Protein AF-A0A6J4VQI1-F1 (afdb_monomer_lite)

Organism: NCBI:txid1645740

Foldseek 3Di:
DQLADVVVVVVCVVVCVVDDPVLSSLVSQQVSLCVQCVPDPDSCSSCVSSVNNPPPVSVSSVVSVVPDDDDPD

Radius of gyration: 12.15 Å; chains: 1; bounding box: 23×34×31 Å

Secondary structure (DSSP, 8-state):
---S-HHHHHHHGGGGGGS-HHHHHHHHHHHHHHHH-TT--SHHHHHHHTT-TT-TTHHHHHHHHHTS-----

Structure (mmCIF, N/CA/C/O backbone):
data_AF-A0A6J4VQI1-F1
#
_entry.id   AF-A0A6J4VQI1-F1
#
loop_
_atom_site.group_PDB
_atom_site.id
_atom_site.type_symbol
_atom_site.label_atom_id
_atom_site.label_alt_id
_atom_site.label_comp_id
_atom_site.label_asym_id
_atom_site.label_entity_id
_atom_site.label_seq_id
_atom_site.pdbx_PDB_ins_code
_atom_site.Cartn_x
_atom_site.Cartn_y
_atom_site.Cartn_z
_atom_site.occupancy
_atom_site.B_iso_or_equiv
_atom_site.auth_seq_id
_atom_site.auth_comp_id
_atom_site.auth_asym_id
_atom_site.auth_atom_id
_atom_site.pdbx_PDB_model_num
ATOM 1 N N . MET A 1 1 ? -4.130 -15.411 -0.971 1.00 47.84 1 MET A N 1
ATOM 2 C CA . MET A 1 1 ? -5.531 -14.945 -1.017 1.00 47.84 1 MET A CA 1
ATOM 3 C C . MET A 1 1 ? -5.498 -13.481 -1.414 1.00 47.84 1 MET A C 1
ATOM 5 O O . MET A 1 1 ? -4.852 -12.700 -0.731 1.00 47.84 1 MET A O 1
ATOM 9 N N . SER A 1 2 ? -6.060 -13.128 -2.566 1.00 53.69 2 SER A N 1
ATOM 10 C CA . SER A 1 2 ? -6.041 -11.748 -3.060 1.00 53.69 2 SER A CA 1
ATOM 11 C C . SER A 1 2 ? -7.157 -10.964 -2.366 1.00 53.69 2 SER A C 1
ATOM 13 O O . SER A 1 2 ? -8.320 -11.178 -2.682 1.00 53.69 2 SER A O 1
ATOM 15 N N . CYS A 1 3 ? -6.834 -10.067 -1.429 1.00 64.69 3 CYS A N 1
ATOM 16 C CA . CYS A 1 3 ? -7.824 -9.235 -0.712 1.00 64.69 3 CYS A CA 1
ATOM 17 C C . CYS A 1 3 ? -8.435 -8.106 -1.568 1.00 64.69 3 CYS A C 1
ATOM 19 O O . CYS A 1 3 ? -9.012 -7.161 -1.039 1.00 64.69 3 CYS A O 1
ATOM 21 N N . LEU A 1 4 ? -8.280 -8.170 -2.890 1.00 71.38 4 LEU A N 1
ATOM 22 C CA . LEU A 1 4 ? -8.631 -7.111 -3.826 1.00 71.38 4 LEU A CA 1
ATOM 23 C C . LEU A 1 4 ? -9.766 -7.571 -4.742 1.00 71.38 4 LEU A C 1
ATOM 25 O O . LEU A 1 4 ? -9.636 -8.636 -5.351 1.00 71.38 4 LEU A O 1
ATOM 29 N N . PRO A 1 5 ? -10.835 -6.770 -4.908 1.00 79.75 5 PRO A N 1
ATOM 30 C CA . PRO A 1 5 ? -11.839 -7.020 -5.928 1.00 79.75 5 PRO A CA 1
ATOM 31 C C . PRO A 1 5 ? -11.196 -7.213 -7.314 1.00 79.75 5 PRO A C 1
ATOM 33 O O . PRO A 1 5 ? -10.293 -6.444 -7.670 1.00 79.75 5 PRO A O 1
ATOM 36 N N . PRO A 1 6 ? -11.670 -8.183 -8.118 1.00 79.19 6 PRO A N 1
ATOM 37 C CA . PRO A 1 6 ? -11.071 -8.520 -9.409 1.00 79.19 6 PRO A CA 1
ATOM 38 C C . PRO A 1 6 ? -10.974 -7.315 -10.348 1.00 79.19 6 PRO A C 1
ATOM 40 O O . PRO A 1 6 ? -9.994 -7.170 -11.070 1.00 79.19 6 PRO A O 1
ATOM 43 N N . THR A 1 7 ? -11.947 -6.407 -10.283 1.00 84.12 7 THR A N 1
ATOM 44 C CA . THR A 1 7 ? -11.991 -5.178 -11.081 1.00 84.12 7 THR A CA 1
ATOM 45 C C . THR A 1 7 ? -10.826 -4.243 -10.768 1.00 84.12 7 THR A C 1
ATOM 47 O O . THR A 1 7 ? -10.177 -3.733 -11.674 1.00 84.12 7 THR A O 1
ATOM 50 N N . ILE A 1 8 ? -10.512 -4.048 -9.484 1.00 81.38 8 ILE A N 1
ATOM 51 C CA . ILE A 1 8 ? -9.394 -3.192 -9.066 1.00 81.38 8 ILE A CA 1
ATOM 52 C C . ILE A 1 8 ? -8.065 -3.887 -9.387 1.00 81.38 8 ILE A C 1
ATOM 54 O O . ILE A 1 8 ? -7.125 -3.246 -9.850 1.00 81.38 8 ILE A O 1
ATOM 58 N N . ALA A 1 9 ? -7.994 -5.209 -9.200 1.00 81.38 9 ALA A N 1
ATOM 59 C CA . ALA A 1 9 ? -6.819 -5.988 -9.572 1.00 81.38 9 ALA A CA 1
ATOM 60 C C . ALA A 1 9 ? -6.525 -5.906 -11.080 1.00 81.38 9 ALA A C 1
ATOM 62 O O . ALA A 1 9 ? -5.371 -5.714 -11.452 1.00 81.38 9 ALA A O 1
ATOM 63 N N . ALA A 1 10 ? -7.549 -5.987 -11.933 1.00 84.88 10 ALA A N 1
ATOM 64 C CA . ALA A 1 10 ? -7.416 -5.872 -13.384 1.00 84.88 10 ALA A CA 1
ATOM 65 C C . ALA A 1 10 ? -6.906 -4.488 -13.815 1.00 84.88 10 ALA A C 1
ATOM 67 O O . ALA A 1 10 ? -5.999 -4.406 -14.638 1.00 84.88 10 ALA A O 1
ATOM 68 N N . VAL A 1 11 ? -7.412 -3.409 -13.207 1.00 87.62 11 VAL A N 1
ATOM 69 C CA . VAL A 1 11 ? -6.920 -2.041 -13.459 1.00 87.62 11 VAL A CA 1
ATOM 70 C C . VAL A 1 11 ? -5.459 -1.882 -13.035 1.00 87.62 11 VAL A C 1
ATOM 72 O O . VAL A 1 11 ? -4.697 -1.170 -13.680 1.00 87.62 11 VAL A O 1
ATOM 75 N N . MET A 1 12 ? -5.048 -2.564 -11.966 1.00 84.75 12 MET A N 1
ATOM 76 C CA . MET A 1 12 ? -3.691 -2.459 -11.433 1.00 84.75 12 MET A CA 1
ATOM 77 C C . MET A 1 12 ? -2.679 -3.394 -12.116 1.00 84.75 12 MET A C 1
ATOM 79 O O . MET A 1 12 ? -1.479 -3.135 -12.034 1.00 84.75 12 MET A O 1
ATOM 83 N N . MET A 1 13 ? -3.119 -4.463 -12.790 1.00 85.75 13 MET A N 1
ATOM 84 C CA . MET A 1 13 ? -2.241 -5.453 -13.435 1.00 85.75 13 MET A CA 1
ATOM 85 C C . MET A 1 13 ? -1.198 -4.859 -14.394 1.00 85.75 13 MET A C 1
ATOM 87 O O . MET A 1 13 ? -0.042 -5.270 -14.289 1.00 85.75 13 MET A O 1
ATOM 91 N N . PRO A 1 14 ? -1.522 -3.889 -15.273 1.00 89.62 14 PRO A N 1
ATOM 92 C CA . PRO A 1 14 ? -0.528 -3.264 -16.150 1.00 89.62 14 PRO A CA 1
ATOM 93 C C . PRO A 1 14 ? 0.636 -2.618 -15.385 1.00 89.62 14 PRO A C 1
ATOM 95 O O . PRO A 1 14 ? 1.764 -2.582 -15.868 1.00 89.62 14 PRO A O 1
ATOM 98 N N . PHE A 1 15 ? 0.382 -2.157 -14.159 1.00 83.50 15 PHE A N 1
ATOM 99 C CA . PHE A 1 15 ? 1.380 -1.529 -13.297 1.00 83.50 15 PHE A CA 1
ATOM 100 C C . PHE A 1 15 ? 2.160 -2.541 -12.454 1.00 83.50 15 PHE A C 1
ATOM 102 O O . PHE A 1 15 ? 3.151 -2.167 -11.833 1.00 83.50 15 PHE A O 1
ATOM 109 N N . ALA A 1 16 ? 1.763 -3.819 -12.425 1.00 85.38 16 ALA A N 1
ATOM 110 C CA . ALA A 1 16 ? 2.399 -4.833 -11.584 1.00 85.38 16 ALA A CA 1
ATOM 111 C C . ALA A 1 16 ? 3.899 -4.982 -11.878 1.00 85.38 16 ALA A C 1
ATOM 113 O O . ALA A 1 16 ? 4.688 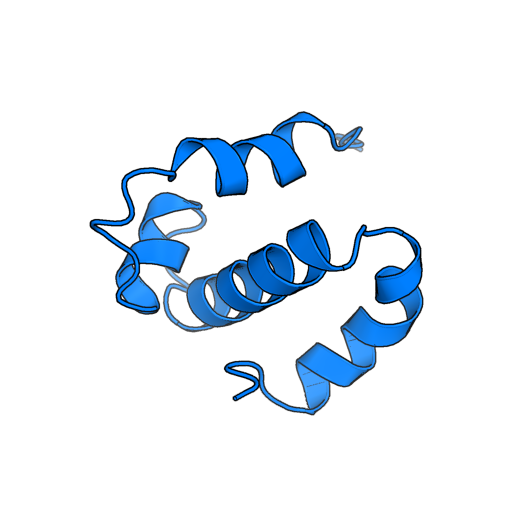-5.154 -10.952 1.00 85.38 16 ALA A O 1
ATOM 114 N N . ALA A 1 17 ? 4.299 -4.846 -13.147 1.00 85.31 17 ALA A N 1
ATOM 115 C CA . ALA A 1 17 ? 5.696 -4.917 -13.575 1.00 85.31 17 ALA A CA 1
ATOM 116 C C . ALA A 1 17 ? 6.565 -3.752 -13.059 1.00 85.31 17 ALA A C 1
ATOM 118 O O . ALA A 1 17 ? 7.786 -3.880 -13.008 1.00 85.31 17 ALA A O 1
ATOM 119 N N . LEU A 1 18 ? 5.958 -2.636 -12.636 1.00 84.81 18 LEU A N 1
ATOM 120 C CA . LEU A 1 18 ? 6.665 -1.496 -12.039 1.00 84.81 18 LEU A CA 1
ATOM 121 C C . LEU A 1 18 ? 7.055 -1.754 -10.578 1.00 84.81 18 LEU A C 1
ATOM 123 O O . LEU A 1 18 ? 7.841 -1.005 -9.997 1.00 84.81 18 LEU A O 1
ATOM 127 N N . PHE A 1 19 ? 6.511 -2.811 -9.970 1.00 82.19 19 PHE A N 1
ATOM 128 C CA . PHE A 1 19 ? 6.751 -3.163 -8.582 1.00 82.19 19 PHE A CA 1
ATOM 129 C C . PHE A 1 19 ? 7.520 -4.478 -8.482 1.00 82.19 19 PHE A C 1
ATOM 131 O O . PHE A 1 19 ? 7.255 -5.454 -9.180 1.00 82.19 19 PHE A O 1
ATOM 138 N N . SER A 1 20 ? 8.442 -4.558 -7.520 1.00 86.19 20 SER A N 1
ATOM 139 C CA . SER A 1 20 ? 8.982 -5.863 -7.130 1.00 86.19 20 SER A CA 1
ATOM 140 C C . SER A 1 20 ? 7.867 -6.735 -6.542 1.00 86.19 20 SER A C 1
ATOM 142 O O . SER A 1 20 ? 6.941 -6.223 -5.909 1.00 86.19 20 SER A O 1
ATOM 144 N N . ARG A 1 21 ? 7.979 -8.066 -6.660 1.00 84.00 21 ARG A N 1
ATOM 145 C CA . ARG A 1 21 ? 6.978 -9.021 -6.136 1.00 84.00 21 ARG A CA 1
ATOM 146 C C . ARG A 1 21 ? 6.597 -8.751 -4.672 1.00 84.00 21 ARG A C 1
ATOM 148 O O . ARG A 1 21 ? 5.436 -8.891 -4.300 1.00 84.00 21 ARG A O 1
ATOM 155 N N . ARG A 1 22 ? 7.567 -8.340 -3.843 1.00 83.25 22 ARG A N 1
ATOM 156 C CA . ARG A 1 22 ? 7.319 -7.959 -2.444 1.00 83.25 22 ARG A CA 1
ATOM 157 C C . ARG A 1 22 ? 6.492 -6.681 -2.353 1.00 83.25 22 ARG A C 1
ATOM 159 O O . ARG A 1 22 ? 5.498 -6.676 -1.643 1.00 83.25 22 ARG A O 1
ATOM 166 N N . VAL A 1 23 ? 6.870 -5.618 -3.063 1.00 83.00 23 VAL A N 1
ATOM 167 C CA . VAL A 1 23 ? 6.141 -4.337 -3.038 1.00 83.00 23 VAL A CA 1
ATOM 168 C C . VAL A 1 23 ? 4.727 -4.494 -3.598 1.00 83.00 23 VAL A C 1
ATOM 170 O O . VAL A 1 23 ? 3.790 -3.955 -3.019 1.00 83.00 23 VAL A O 1
ATOM 173 N N . TRP A 1 24 ? 4.547 -5.309 -4.638 1.00 85.25 24 TRP A N 1
ATOM 174 C CA . TRP A 1 24 ? 3.240 -5.599 -5.225 1.00 85.25 24 TRP A CA 1
ATOM 175 C C . TRP A 1 24 ? 2.236 -6.154 -4.204 1.00 85.25 24 TRP A C 1
ATOM 177 O O . TRP A 1 24 ? 1.113 -5.663 -4.119 1.00 85.25 24 TRP A O 1
ATOM 187 N N . ALA A 1 25 ? 2.657 -7.093 -3.352 1.00 84.31 25 ALA A N 1
ATOM 188 C CA . ALA A 1 25 ? 1.804 -7.612 -2.281 1.00 84.31 25 ALA A CA 1
ATOM 189 C C . ALA A 1 25 ? 1.376 -6.519 -1.279 1.00 84.31 25 ALA A C 1
ATOM 191 O O . ALA A 1 25 ? 0.234 -6.506 -0.829 1.00 84.31 25 ALA A O 1
ATOM 192 N N . HIS A 1 26 ? 2.258 -5.561 -0.970 1.00 83.81 26 HIS A N 1
ATOM 193 C CA . HIS A 1 26 ? 1.928 -4.446 -0.073 1.00 83.81 26 HIS A CA 1
ATOM 194 C C . HIS A 1 26 ? 0.957 -3.461 -0.740 1.00 83.81 26 HIS A C 1
ATOM 196 O O . HIS A 1 26 ? 0.004 -3.015 -0.106 1.00 83.81 26 HIS A O 1
ATOM 202 N N . VAL A 1 27 ? 1.156 -3.156 -2.027 1.00 84.06 27 VAL A N 1
ATOM 203 C CA . VAL A 1 27 ? 0.252 -2.306 -2.825 1.00 84.06 27 VAL A CA 1
ATOM 204 C C . VAL A 1 27 ? -1.158 -2.894 -2.848 1.00 84.06 27 VAL A C 1
ATOM 206 O O . VAL A 1 27 ? -2.135 -2.166 -2.676 1.00 84.06 27 VAL A O 1
ATOM 209 N N . GLN A 1 28 ? -1.268 -4.216 -2.979 1.00 84.88 28 GLN A N 1
ATOM 210 C CA . GLN A 1 28 ? -2.550 -4.907 -2.959 1.00 84.88 28 GLN A CA 1
ATOM 211 C C . GLN A 1 28 ? -3.305 -4.736 -1.629 1.00 84.88 28 GLN A C 1
ATOM 213 O O . GLN A 1 28 ? -4.508 -4.468 -1.630 1.00 84.88 28 GLN A O 1
ATOM 218 N N . VAL A 1 29 ? -2.597 -4.831 -0.501 1.00 84.69 29 VAL A N 1
ATOM 219 C CA . VAL A 1 29 ? -3.155 -4.586 0.840 1.00 84.69 29 VAL A CA 1
ATOM 220 C C . VAL A 1 29 ? -3.581 -3.125 1.001 1.00 84.69 29 VAL A C 1
ATOM 222 O O . VAL A 1 29 ? -4.679 -2.858 1.485 1.00 84.69 29 VAL A O 1
ATOM 225 N N . LEU A 1 30 ? -2.764 -2.173 0.541 1.00 83.50 30 LEU A N 1
ATOM 226 C CA . LEU A 1 30 ? -3.082 -0.744 0.630 1.00 83.50 30 LEU A CA 1
ATOM 227 C C . LEU A 1 30 ? -4.331 -0.370 -0.170 1.00 83.50 30 LEU A C 1
ATOM 229 O O . LEU A 1 30 ? -5.163 0.380 0.331 1.00 83.50 30 LEU A O 1
ATOM 233 N N . LEU A 1 31 ? -4.494 -0.905 -1.381 1.00 84.44 31 LEU A N 1
ATOM 234 C CA . LEU A 1 31 ? -5.686 -0.671 -2.200 1.00 84.44 31 LEU A CA 1
ATOM 235 C C . LEU A 1 31 ? -6.952 -1.248 -1.557 1.00 84.44 31 LEU A C 1
ATOM 237 O O . LEU A 1 31 ? -7.987 -0.582 -1.538 1.00 84.44 31 LEU A O 1
ATOM 241 N N . ALA A 1 32 ? -6.871 -2.465 -1.012 1.00 85.38 32 ALA A N 1
ATOM 242 C CA . ALA A 1 32 ? -7.980 -3.070 -0.281 1.00 85.38 32 ALA A CA 1
ATOM 243 C C . ALA A 1 32 ? -8.355 -2.223 0.946 1.00 85.38 32 ALA A C 1
ATOM 245 O O . ALA A 1 32 ? -9.520 -1.878 1.137 1.00 85.38 32 ALA A O 1
ATOM 246 N N . GLY A 1 33 ? -7.359 -1.805 1.729 1.00 83.12 33 GLY A N 1
ATOM 247 C CA . GLY A 1 33 ? -7.556 -0.960 2.902 1.00 83.12 33 GLY A CA 1
ATOM 248 C C . GLY A 1 33 ? -8.113 0.420 2.574 1.00 83.12 33 GLY A C 1
ATOM 249 O O . GLY A 1 33 ? -9.024 0.888 3.248 1.00 83.12 33 GLY A O 1
ATOM 250 N N . ALA A 1 34 ? -7.632 1.058 1.507 1.00 85.44 34 ALA A N 1
ATOM 251 C CA . ALA A 1 34 ? -8.135 2.353 1.057 1.00 85.44 34 ALA A CA 1
ATOM 252 C C . ALA A 1 34 ? -9.607 2.280 0.623 1.00 85.44 34 ALA A C 1
ATOM 254 O O . ALA A 1 34 ? -10.368 3.217 0.857 1.00 85.44 34 ALA A O 1
ATOM 255 N N . ARG A 1 35 ? -10.036 1.151 0.038 1.00 83.44 35 ARG A N 1
ATOM 256 C CA . ARG A 1 35 ? -11.447 0.915 -0.297 1.00 83.44 35 ARG A CA 1
ATOM 257 C C . ARG A 1 35 ? -12.319 0.747 0.948 1.00 83.44 35 ARG A C 1
ATOM 259 O O . ARG A 1 35 ? -13.457 1.209 0.940 1.00 83.44 35 ARG A O 1
ATOM 266 N N . LEU A 1 36 ? -11.800 0.089 1.983 1.00 81.88 36 LEU A N 1
ATOM 267 C CA . LEU A 1 36 ? -12.501 -0.147 3.250 1.00 81.88 36 LEU A CA 1
ATOM 268 C C . LEU A 1 36 ? -12.513 1.086 4.171 1.00 81.88 36 LEU A C 1
ATOM 270 O O . LEU A 1 36 ? -13.390 1.196 5.022 1.00 81.88 36 LEU A O 1
ATOM 274 N N . ALA A 1 37 ? -11.583 2.028 3.985 1.00 83.25 37 ALA A N 1
ATOM 275 C CA . ALA A 1 37 ? -11.462 3.258 4.770 1.00 83.25 37 ALA A CA 1
ATOM 276 C C . ALA A 1 37 ? -11.696 4.536 3.926 1.00 83.25 37 ALA A C 1
ATOM 278 O O . ALA A 1 37 ? -10.820 5.402 3.867 1.00 83.25 37 ALA A O 1
ATOM 279 N N . PRO A 1 38 ? -12.877 4.720 3.296 1.00 69.00 38 PRO A N 1
ATOM 280 C CA . PRO A 1 38 ? -13.122 5.824 2.360 1.00 69.00 38 PRO A CA 1
ATOM 281 C C . PRO A 1 38 ? -13.011 7.221 2.997 1.00 69.00 38 PRO A C 1
ATOM 283 O O . PRO A 1 38 ? -12.680 8.187 2.311 1.00 69.00 38 PRO A O 1
ATOM 286 N N . ALA A 1 39 ? -13.249 7.335 4.308 1.00 69.31 39 ALA A N 1
ATOM 287 C CA . ALA A 1 39 ? -13.176 8.596 5.048 1.00 69.31 39 ALA A CA 1
ATOM 288 C C . ALA A 1 39 ? -11.750 8.975 5.492 1.00 69.31 39 ALA A C 1
ATOM 290 O O . ALA A 1 39 ? -11.500 10.123 5.850 1.00 69.31 39 ALA A O 1
ATOM 291 N N . GLN A 1 40 ? -10.804 8.030 5.482 1.00 69.00 40 GLN A N 1
ATOM 292 C CA . GLN A 1 40 ? -9.456 8.238 6.005 1.00 69.00 40 GLN A CA 1
ATOM 293 C C . GLN A 1 40 ? -8.423 7.861 4.942 1.00 69.00 40 GLN A C 1
ATOM 295 O O . GLN A 1 40 ? -8.026 6.708 4.808 1.00 69.00 40 GLN A O 1
ATOM 300 N N . ARG A 1 41 ? -7.939 8.865 4.202 1.00 70.38 41 ARG A N 1
ATOM 301 C CA . ARG A 1 41 ? -6.930 8.721 3.133 1.00 70.38 41 ARG A CA 1
ATOM 302 C C . ARG A 1 41 ? -5.507 8.548 3.680 1.00 70.38 41 ARG A C 1
ATOM 304 O O . ARG A 1 41 ? -4.564 9.154 3.181 1.00 70.38 41 ARG A O 1
ATOM 311 N N . THR A 1 42 ? -5.345 7.764 4.743 1.00 82.81 42 THR A N 1
ATOM 312 C CA . THR A 1 42 ? -4.042 7.516 5.367 1.00 82.81 42 THR A CA 1
ATOM 313 C C . THR A 1 42 ? -3.657 6.049 5.245 1.00 82.81 42 THR A C 1
ATOM 315 O O . THR A 1 42 ? -4.493 5.152 5.352 1.00 82.81 42 THR A O 1
ATOM 318 N N . VAL A 1 43 ? -2.358 5.803 5.074 1.00 78.62 43 VAL A N 1
ATOM 319 C CA . VAL A 1 43 ? -1.768 4.454 5.069 1.00 78.62 43 VAL A CA 1
ATOM 320 C C . VAL A 1 43 ? -2.145 3.693 6.342 1.00 78.62 43 VAL A C 1
ATOM 322 O O . VAL A 1 43 ? -2.512 2.525 6.285 1.00 78.62 43 VAL A O 1
ATOM 325 N N . ALA A 1 44 ? -2.138 4.377 7.488 1.00 80.69 44 ALA A N 1
ATOM 326 C CA . ALA A 1 44 ? -2.506 3.791 8.771 1.00 80.69 44 ALA A CA 1
ATOM 327 C C . ALA A 1 44 ? -3.984 3.382 8.859 1.00 80.69 44 ALA A C 1
ATOM 329 O O . ALA A 1 44 ? -4.298 2.372 9.484 1.00 80.69 44 ALA A O 1
ATOM 330 N N . ALA A 1 45 ? -4.905 4.138 8.258 1.00 80.94 45 ALA A N 1
ATOM 331 C CA . ALA A 1 45 ? -6.312 3.746 8.206 1.00 80.94 45 ALA A CA 1
ATOM 332 C C . ALA A 1 45 ? -6.54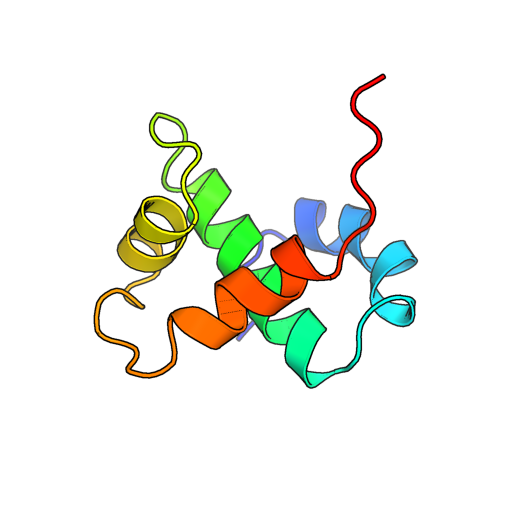3 2.560 7.262 1.00 80.94 45 ALA A C 1
ATOM 334 O O . ALA A 1 45 ? -7.257 1.630 7.626 1.00 80.94 45 ALA A O 1
ATOM 335 N N . ALA A 1 46 ? -5.878 2.548 6.102 1.00 83.19 46 ALA A N 1
ATOM 336 C CA . ALA A 1 46 ? -5.927 1.420 5.177 1.00 83.19 46 ALA A CA 1
ATOM 337 C C . ALA A 1 46 ? -5.401 0.127 5.829 1.00 83.19 46 ALA A C 1
ATOM 339 O O . ALA A 1 46 ? -6.048 -0.917 5.759 1.00 83.19 46 ALA A O 1
ATOM 340 N N . LEU A 1 47 ? -4.265 0.196 6.528 1.00 81.31 47 LEU A N 1
ATOM 341 C CA . LEU A 1 47 ? -3.697 -0.959 7.227 1.00 81.31 47 LEU A CA 1
ATOM 342 C C . LEU A 1 47 ? -4.588 -1.430 8.380 1.00 81.31 47 LEU A C 1
ATOM 344 O O . LEU A 1 47 ? -4.856 -2.628 8.470 1.00 81.31 47 LEU A O 1
ATOM 348 N N . ARG A 1 48 ? -5.134 -0.507 9.184 1.00 81.12 48 ARG A N 1
ATOM 349 C CA . ARG A 1 48 ? -6.127 -0.828 10.226 1.00 81.12 48 ARG A CA 1
ATOM 350 C C . ARG A 1 48 ? -7.342 -1.560 9.663 1.00 81.12 48 ARG A C 1
ATOM 352 O O . ARG A 1 48 ? -7.719 -2.600 10.190 1.00 81.12 48 ARG A O 1
ATOM 359 N N . ALA A 1 49 ? -7.900 -1.075 8.556 1.00 81.19 49 ALA A N 1
ATOM 360 C CA . ALA A 1 49 ? -9.075 -1.679 7.929 1.00 81.19 49 ALA A CA 1
ATOM 361 C C . ALA A 1 49 ? -8.827 -3.100 7.388 1.00 81.19 49 ALA A C 1
ATOM 363 O O . ALA A 1 49 ? -9.764 -3.879 7.247 1.00 81.19 49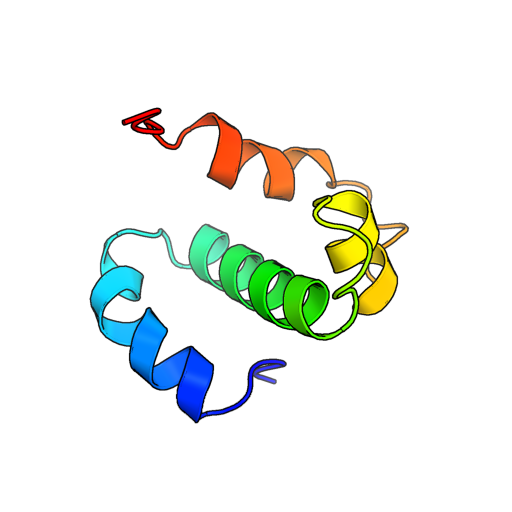 ALA A O 1
ATOM 364 N N . THR A 1 50 ? -7.570 -3.457 7.109 1.00 78.81 50 THR A N 1
ATOM 365 C CA . THR A 1 50 ? -7.171 -4.809 6.671 1.00 78.81 50 THR A CA 1
ATOM 366 C C . THR A 1 50 ? -6.628 -5.692 7.801 1.00 78.81 50 THR A C 1
ATOM 368 O O . THR A 1 50 ? -6.045 -6.738 7.520 1.00 78.81 50 THR A O 1
ATOM 371 N N . GLY A 1 51 ? -6.762 -5.281 9.067 1.00 76.19 51 GLY A N 1
ATOM 372 C CA . GLY A 1 51 ? -6.266 -6.038 10.224 1.00 76.19 51 GLY A CA 1
ATOM 373 C C . GLY A 1 51 ? -4.739 -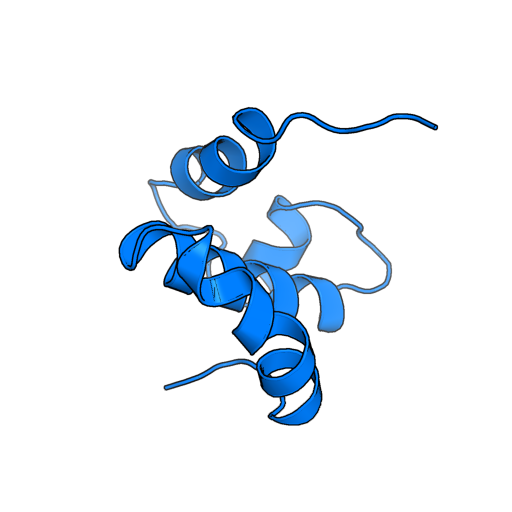6.045 10.377 1.00 76.19 51 GLY A C 1
ATOM 374 O O . GLY A 1 51 ? -4.200 -6.851 11.126 1.00 76.19 51 GLY A O 1
ATOM 375 N N . HIS A 1 52 ? -4.032 -5.151 9.680 1.00 72.06 52 HIS A N 1
ATOM 376 C CA . HIS A 1 52 ? -2.570 -5.029 9.716 1.00 72.06 52 HIS A CA 1
ATOM 377 C C . HIS A 1 52 ? -2.087 -3.933 10.687 1.00 72.06 52 HIS A C 1
ATOM 379 O O . HIS A 1 52 ? -0.973 -3.428 10.537 1.00 72.06 52 HIS A O 1
ATOM 385 N N . ASP A 1 53 ? -2.900 -3.536 11.676 1.00 63.78 53 ASP A N 1
ATOM 386 C CA . ASP A 1 53 ? -2.575 -2.406 12.564 1.00 63.78 53 ASP A CA 1
ATOM 387 C C . ASP A 1 53 ? -1.341 -2.632 13.448 1.00 63.78 53 ASP A C 1
ATOM 389 O O . ASP A 1 53 ? -0.625 -1.679 13.748 1.00 63.78 53 ASP A O 1
ATOM 393 N N . GLN A 1 54 ? -1.034 -3.892 13.769 1.00 60.22 54 GLN A N 1
ATOM 394 C CA . GLN A 1 54 ? 0.087 -4.256 14.639 1.00 60.22 54 GLN A CA 1
ATOM 395 C C . GLN A 1 54 ? 1.316 -4.757 13.877 1.00 60.22 54 GLN A C 1
ATOM 397 O O . GLN A 1 54 ? 2.246 -5.277 14.492 1.00 60.22 54 GLN A O 1
ATOM 402 N N . CYS A 1 55 ? 1.360 -4.648 12.542 1.00 61.28 55 CYS A N 1
ATOM 403 C CA . CYS A 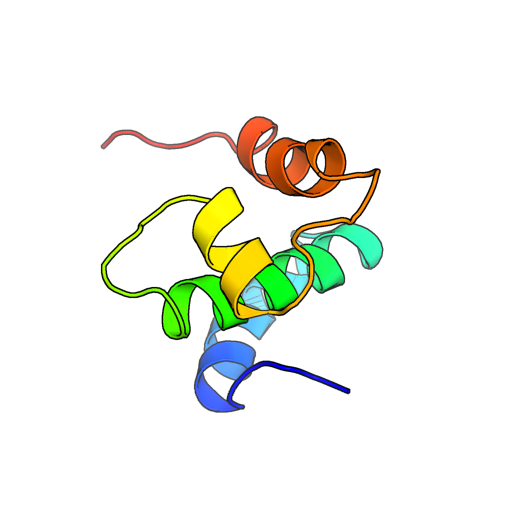1 55 ? 2.520 -5.128 11.793 1.00 61.28 55 CYS A CA 1
ATOM 404 C C . CYS A 1 55 ? 3.779 -4.322 12.181 1.00 61.28 55 CYS A C 1
ATOM 406 O O . CYS A 1 55 ? 3.856 -3.135 11.849 1.00 61.28 55 CYS A O 1
ATOM 408 N N . PRO A 1 56 ? 4.822 -4.949 12.770 1.00 58.75 56 PRO A N 1
ATOM 409 C CA . PRO A 1 56 ? 6.048 -4.258 13.201 1.00 58.75 56 PRO A CA 1
ATOM 410 C C . PRO A 1 56 ? 6.778 -3.526 12.063 1.00 58.75 56 PRO A C 1
ATOM 412 O O . PRO A 1 56 ? 7.692 -2.737 12.284 1.00 58.75 56 PRO A O 1
ATOM 415 N N . GLN A 1 57 ? 6.400 -3.806 10.815 1.00 67.38 57 GLN A N 1
ATOM 416 C CA . GLN A 1 57 ? 7.010 -3.277 9.606 1.00 67.38 57 GLN A CA 1
ATOM 417 C C . GLN A 1 57 ? 6.146 -2.226 8.894 1.00 67.38 57 GLN A C 1
ATOM 419 O O . GLN A 1 57 ? 6.208 -2.109 7.669 1.00 67.38 57 GLN A O 1
ATOM 424 N N . PHE A 1 58 ? 5.391 -1.419 9.645 1.00 67.25 58 PHE A N 1
ATOM 425 C CA . PHE A 1 58 ? 4.643 -0.252 9.144 1.00 67.25 58 PHE A CA 1
ATOM 426 C C . PHE A 1 58 ? 5.470 0.630 8.189 1.00 67.25 58 PHE A C 1
ATOM 428 O O . PHE A 1 58 ? 4.992 1.071 7.142 1.00 67.25 58 PHE A O 1
ATOM 435 N N . HIS A 1 59 ? 6.760 0.801 8.492 1.00 71.56 59 HIS A N 1
ATOM 436 C CA . HIS A 1 59 ? 7.704 1.555 7.667 1.00 71.56 59 HIS A CA 1
ATOM 437 C C . HIS A 1 59 ? 7.844 1.011 6.227 1.00 71.56 59 HIS A C 1
ATOM 439 O O . HIS A 1 59 ? 8.146 1.771 5.307 1.00 71.56 59 HIS A O 1
ATOM 445 N N . ARG A 1 60 ? 7.629 -0.293 5.990 1.00 74.25 60 ARG A N 1
ATOM 446 C CA . ARG A 1 60 ? 7.750 -0.911 4.655 1.00 74.25 60 ARG A CA 1
ATOM 447 C C . ARG A 1 60 ? 6.622 -0.481 3.725 1.00 74.25 60 ARG A C 1
ATOM 449 O O . ARG A 1 60 ? 6.872 -0.284 2.539 1.00 74.25 60 ARG A O 1
ATOM 456 N N . TYR A 1 61 ? 5.421 -0.284 4.267 1.00 72.06 61 TYR A N 1
ATOM 457 C CA . TYR A 1 61 ? 4.268 0.207 3.512 1.00 72.06 61 TYR A CA 1
ATOM 458 C C . TYR A 1 61 ? 4.439 1.677 3.120 1.00 72.06 61 TYR A C 1
ATOM 460 O O . TYR A 1 61 ? 4.159 2.047 1.983 1.00 72.06 61 TYR A O 1
ATOM 468 N N . HIS A 1 62 ? 4.993 2.497 4.018 1.00 73.44 62 HIS A N 1
ATOM 469 C CA . HIS A 1 62 ? 5.350 3.881 3.697 1.00 73.44 62 HIS A CA 1
ATOM 470 C C . HIS A 1 62 ? 6.465 3.966 2.659 1.00 73.44 62 HIS A C 1
ATOM 472 O O . HIS A 1 62 ? 6.369 4.762 1.734 1.00 73.44 62 HIS A O 1
ATOM 478 N N . ARG A 1 63 ? 7.487 3.108 2.750 1.00 7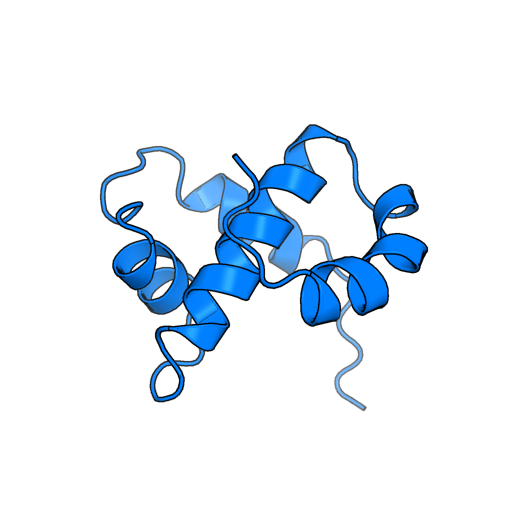8.56 63 ARG A N 1
ATOM 479 C CA . ARG A 1 63 ? 8.646 3.137 1.850 1.00 78.56 63 ARG A CA 1
ATOM 480 C C . ARG A 1 63 ? 8.270 3.006 0.369 1.00 78.56 63 ARG A C 1
ATOM 482 O O . ARG A 1 63 ? 8.917 3.634 -0.462 1.00 78.56 63 ARG A O 1
ATOM 489 N N . ALA A 1 64 ? 7.230 2.237 0.040 1.00 72.12 64 ALA A N 1
ATOM 490 C CA . ALA A 1 64 ? 6.725 2.133 -1.330 1.00 72.12 64 ALA A CA 1
ATOM 491 C C . ALA A 1 64 ? 6.202 3.479 -1.864 1.00 72.12 64 ALA A C 1
ATOM 493 O O . ALA A 1 64 ? 6.482 3.840 -3.002 1.00 72.12 64 ALA A O 1
ATOM 494 N N . LEU A 1 65 ? 5.496 4.239 -1.023 1.00 72.50 65 LEU A N 1
ATOM 495 C CA . LEU A 1 65 ? 4.988 5.567 -1.365 1.00 72.50 65 LEU A CA 1
ATOM 496 C C . LEU A 1 65 ? 6.100 6.621 -1.309 1.00 72.50 65 LEU A C 1
ATOM 498 O O . LEU A 1 65 ? 6.172 7.477 -2.178 1.00 72.50 65 LEU A O 1
ATOM 502 N N . SER A 1 66 ? 7.006 6.546 -0.335 1.00 75.19 66 SER A N 1
ATOM 503 C CA . SER A 1 66 ? 8.116 7.494 -0.189 1.00 75.19 66 SER A CA 1
ATOM 504 C C . SER A 1 66 ? 9.152 7.399 -1.314 1.00 75.19 66 SER A C 1
ATOM 506 O O . SER A 1 66 ? 9.813 8.389 -1.600 1.00 75.19 66 SER A O 1
ATOM 508 N N . HIS A 1 67 ? 9.304 6.236 -1.958 1.00 71.94 67 HIS A N 1
ATOM 509 C CA . HIS A 1 67 ? 10.162 6.090 -3.141 1.00 71.94 67 HIS A CA 1
ATOM 510 C C . HIS A 1 67 ? 9.489 6.522 -4.448 1.00 71.94 67 HIS A C 1
ATOM 512 O O . HIS A 1 67 ? 10.179 6.669 -5.458 1.00 71.94 67 HIS A O 1
ATOM 518 N N . ALA A 1 68 ? 8.168 6.703 -4.462 1.00 72.00 68 ALA A N 1
ATOM 519 C CA . ALA A 1 68 ? 7.485 7.167 -5.656 1.00 72.00 68 ALA A CA 1
ATOM 520 C C . ALA A 1 68 ? 7.791 8.656 -5.885 1.00 72.00 68 ALA A C 1
ATOM 522 O O . ALA A 1 68 ? 7.709 9.476 -4.969 1.00 72.00 68 ALA A O 1
ATOM 523 N N . ARG A 1 69 ? 8.131 9.020 -7.127 1.00 71.81 69 ARG A N 1
ATOM 524 C CA . ARG A 1 69 ? 8.140 10.422 -7.557 1.00 71.81 69 ARG A CA 1
ATOM 525 C C . ARG A 1 69 ? 6.698 10.846 -7.794 1.00 71.81 69 ARG A C 1
ATOM 527 O O . ARG A 1 69 ? 6.122 10.530 -8.830 1.00 71.81 69 ARG A O 1
ATOM 534 N N . TRP A 1 70 ? 6.125 11.540 -6.820 1.00 70.25 70 TRP A N 1
ATOM 535 C CA . TRP A 1 70 ? 4.794 12.119 -6.945 1.00 70.25 70 TRP A CA 1
ATOM 536 C C . TRP A 1 70 ? 4.860 13.366 -7.824 1.00 70.25 70 TRP A C 1
ATOM 538 O O . TRP A 1 70 ? 5.643 14.277 -7.556 1.00 70.25 70 TRP A O 1
ATOM 548 N N . SER A 1 71 ? 4.044 13.397 -8.875 1.00 69.75 71 SER A N 1
ATOM 549 C CA . SER A 1 71 ? 3.718 14.642 -9.565 1.00 69.75 71 SER A CA 1
ATOM 550 C C . SER A 1 71 ? 2.629 15.338 -8.756 1.00 69.75 71 SER A C 1
ATOM 552 O O . SER A 1 71 ? 1.590 14.737 -8.501 1.00 69.75 71 SER A O 1
ATOM 554 N N . GLY A 1 72 ? 2.890 16.567 -8.311 1.00 69.56 72 GLY A N 1
ATOM 555 C CA . GLY A 1 72 ? 1.905 17.410 -7.621 1.00 69.56 72 GLY A CA 1
ATOM 556 C C . GLY A 1 72 ? 1.029 18.235 -8.569 1.00 69.56 72 GLY A C 1
ATOM 557 O O . GLY A 1 72 ? 0.345 19.141 -8.103 1.00 69.56 72 GLY A O 1
ATOM 558 N N . LEU A 1 73 ? 1.123 17.957 -9.872 1.00 51.09 73 LEU A N 1
ATOM 559 C CA . LEU A 1 73 ? 0.383 18.607 -10.955 1.00 51.09 73 LEU A CA 1
ATOM 560 C C . LEU A 1 73 ? -0.882 17.823 -11.292 1.00 51.09 73 LEU A C 1
ATOM 562 O O . LEU A 1 73 ? -0.759 16.581 -11.418 1.00 51.09 73 LEU A O 1
#

Sequence (73 aa):
MSCLPPTIAAVMMPFAALFSRRVWAHVQVLLAGARLAPAQRTVAAALRATGHDQCPQFHRYHRALSHARWSGL

pLDDT: mean 76.86, std 9.08, range [47.84, 89.62]